Protein AF-A0A2H3E566-F1 (afdb_monomer)

InterPro domains:
  IPR056924 Tf2-1-like, SH3-like domain [PF24626] (1-44)

Structure (mmCIF, N/CA/C/O backbone):
data_AF-A0A2H3E566-F1
#
_entry.id   AF-A0A2H3E566-F1
#
loop_
_atom_site.group_PDB
_atom_site.id
_atom_site.type_symbol
_atom_site.label_atom_id
_atom_site.label_alt_id
_atom_site.label_comp_id
_atom_site.label_asym_id
_atom_site.label_entity_id
_atom_site.label_seq_id
_atom_site.pdbx_PDB_ins_code
_atom_site.Cartn_x
_atom_site.Cartn_y
_atom_site.Cartn_z
_atom_site.occupancy
_atom_site.B_iso_or_equiv
_atom_site.auth_seq_id
_atom_site.auth_comp_id
_atom_site.auth_asym_id
_atom_site.auth_atom_id
_atom_site.pdbx_PDB_model_num
ATOM 1 N N . LYS A 1 1 ? 21.839 -20.056 0.687 1.00 56.81 1 LYS A N 1
ATOM 2 C CA . LYS A 1 1 ? 20.891 -19.048 1.232 1.00 56.81 1 LYS A CA 1
ATOM 3 C C . LYS A 1 1 ? 19.934 -18.672 0.099 1.00 56.81 1 LYS A C 1
ATOM 5 O O . LYS A 1 1 ? 20.412 -18.192 -0.917 1.00 56.81 1 LYS A O 1
ATOM 10 N N . LYS A 1 2 ? 18.648 -19.040 0.186 1.00 60.84 2 LYS A N 1
ATOM 11 C CA . LYS A 1 2 ? 17.671 -18.928 -0.919 1.00 60.84 2 LYS A CA 1
ATOM 12 C C . LYS A 1 2 ? 17.222 -17.470 -1.081 1.00 60.84 2 LYS A C 1
ATOM 14 O O . LYS A 1 2 ? 16.890 -16.837 -0.083 1.00 60.84 2 LYS A O 1
ATOM 19 N N . LEU A 1 3 ? 17.228 -16.950 -2.307 1.00 77.75 3 LEU A N 1
ATOM 20 C CA . LEU A 1 3 ? 16.689 -15.628 -2.635 1.00 77.75 3 LEU A CA 1
ATOM 21 C C . LEU A 1 3 ? 15.176 -15.771 -2.813 1.00 77.75 3 LEU A C 1
ATOM 23 O O . LEU A 1 3 ? 14.712 -16.269 -3.835 1.00 77.75 3 LEU A O 1
ATOM 27 N N . LEU A 1 4 ? 14.422 -15.420 -1.775 1.00 78.38 4 LEU A N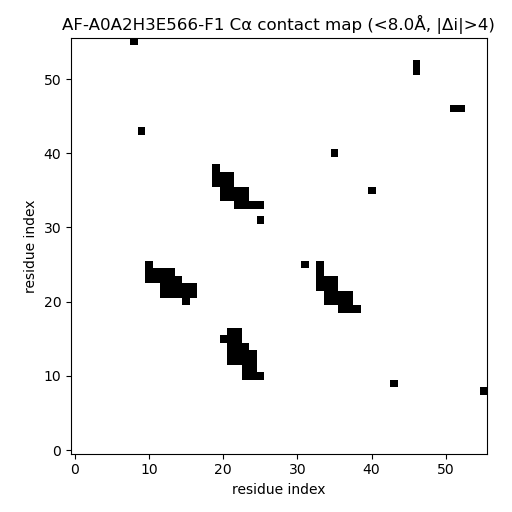 1
ATOM 28 C CA . LEU A 1 4 ? 12.965 -15.347 -1.840 1.00 78.38 4 LEU A CA 1
ATOM 29 C C . LEU A 1 4 ? 12.564 -13.928 -2.239 1.00 78.38 4 LEU A C 1
ATOM 31 O O . LEU A 1 4 ? 13.160 -12.957 -1.772 1.00 78.38 4 LEU A O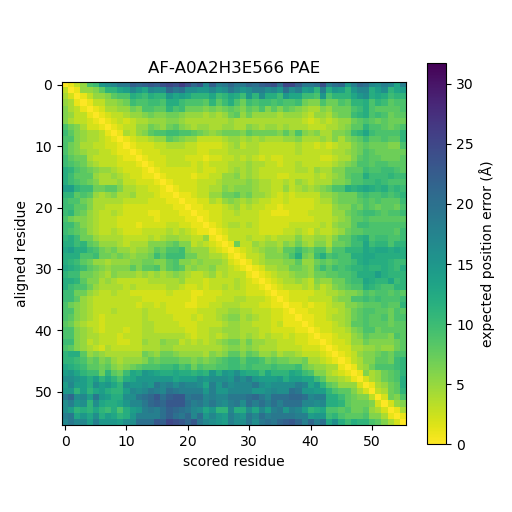 1
ATOM 35 N N . MET A 1 5 ? 11.550 -13.820 -3.092 1.00 75.56 5 MET A N 1
ATOM 36 C CA . MET A 1 5 ? 10.939 -12.538 -3.420 1.00 75.56 5 MET A CA 1
ATOM 37 C C . MET A 1 5 ? 10.208 -12.026 -2.174 1.00 75.56 5 MET A C 1
ATOM 39 O O . MET A 1 5 ? 9.344 -12.708 -1.633 1.00 75.56 5 MET A O 1
ATOM 43 N N . TRP A 1 6 ? 10.612 -10.859 -1.673 1.00 80.25 6 TRP A N 1
ATOM 44 C CA . TRP A 1 6 ? 9.976 -10.218 -0.512 1.00 80.25 6 TRP A CA 1
ATOM 45 C C . TRP A 1 6 ? 8.756 -9.384 -0.883 1.00 80.25 6 TRP A C 1
ATOM 47 O O . TRP A 1 6 ? 7.913 -9.124 -0.031 1.00 80.25 6 TRP A O 1
ATOM 57 N N . TYR A 1 7 ? 8.692 -8.947 -2.137 1.00 83.94 7 TYR A N 1
ATOM 58 C CA . TYR A 1 7 ? 7.603 -8.150 -2.671 1.00 83.94 7 TYR A CA 1
ATOM 59 C C . TYR A 1 7 ? 7.032 -8.866 -3.874 1.00 83.94 7 TYR A C 1
ATOM 61 O O . TYR A 1 7 ? 7.775 -9.409 -4.694 1.00 83.94 7 TYR A O 1
ATOM 69 N N . ASP A 1 8 ? 5.720 -8.822 -3.946 1.00 81.44 8 ASP A N 1
ATOM 70 C CA . ASP A 1 8 ? 4.929 -9.435 -4.984 1.00 81.44 8 ASP A CA 1
ATOM 71 C C . ASP A 1 8 ? 4.309 -8.322 -5.821 1.00 81.44 8 ASP A C 1
ATOM 73 O O . ASP A 1 8 ? 3.831 -7.353 -5.237 1.00 81.44 8 ASP A O 1
ATOM 77 N N . GLY A 1 9 ? 4.392 -8.454 -7.147 1.00 79.12 9 GLY A N 1
ATOM 78 C CA . GLY A 1 9 ? 3.682 -7.644 -8.138 1.00 79.12 9 GLY A CA 1
ATOM 79 C C . GLY A 1 9 ? 3.853 -6.109 -8.107 1.00 79.12 9 GLY A C 1
ATOM 80 O O . GLY A 1 9 ? 4.040 -5.463 -7.076 1.00 79.12 9 GLY A O 1
ATOM 81 N N . PRO A 1 10 ? 3.750 -5.439 -9.261 1.00 85.50 10 PRO A N 1
ATOM 82 C CA . PRO A 1 10 ? 3.264 -4.070 -9.292 1.00 85.50 10 PRO A CA 1
ATOM 83 C C . PRO A 1 10 ? 1.735 -4.092 -9.166 1.00 85.50 10 PRO A C 1
ATOM 85 O O . PRO A 1 10 ? 1.048 -4.662 -10.009 1.00 85.50 10 PRO A O 1
ATOM 88 N N . PHE A 1 11 ? 1.198 -3.447 -8.134 1.00 88.19 11 PHE A N 1
ATOM 89 C CA . PHE A 1 11 ? -0.244 -3.266 -7.987 1.00 88.19 11 PHE A CA 1
ATOM 90 C C . PHE A 1 11 ? -0.609 -1.796 -8.138 1.00 88.19 11 PHE A C 1
ATOM 92 O O . PHE A 1 11 ? 0.040 -0.914 -7.569 1.00 88.19 11 PHE A O 1
ATOM 99 N N . GLU A 1 12 ? -1.667 -1.538 -8.898 1.00 89.44 12 GLU A N 1
ATOM 100 C CA . GLU A 1 12 ? -2.208 -0.195 -9.059 1.00 89.44 12 GLU A CA 1
ATOM 101 C C . GLU A 1 12 ?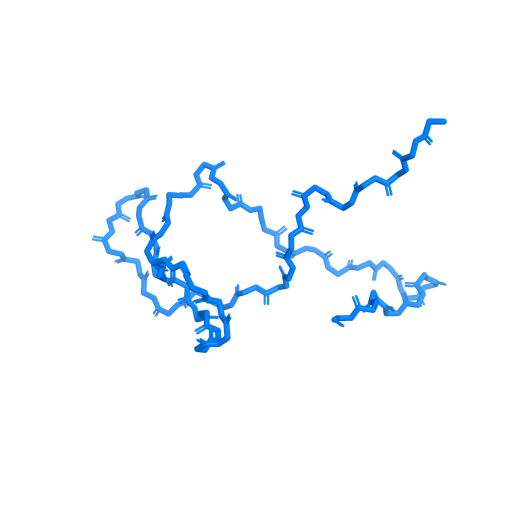 -3.057 0.177 -7.842 1.00 89.44 12 GLU A C 1
ATOM 103 O O . GLU A 1 12 ? -3.806 -0.643 -7.312 1.00 89.44 12 GLU A O 1
ATOM 108 N N . ILE A 1 13 ? -2.941 1.421 -7.381 1.00 90.56 13 ILE A N 1
ATOM 109 C CA . ILE A 1 13 ? -3.770 1.949 -6.295 1.00 90.56 13 ILE A CA 1
ATOM 110 C C . ILE A 1 13 ? -5.063 2.477 -6.915 1.00 90.56 13 ILE A C 1
ATOM 112 O O . ILE A 1 13 ? -5.034 3.460 -7.649 1.00 90.56 13 ILE A O 1
ATOM 116 N N . ILE A 1 14 ? -6.193 1.856 -6.582 1.00 92.50 14 ILE A N 1
ATOM 117 C CA . ILE A 1 14 ? -7.523 2.279 -7.037 1.00 92.50 14 ILE A CA 1
ATOM 118 C C . ILE A 1 14 ? -7.985 3.503 -6.247 1.00 92.50 14 ILE A C 1
ATOM 120 O O . ILE A 1 14 ? -8.453 4.487 -6.814 1.00 92.50 14 ILE A O 1
ATOM 124 N N . GLN A 1 15 ? -7.884 3.439 -4.917 1.00 92.31 15 GLN A N 1
ATOM 125 C CA . GLN A 1 15 ? -8.439 4.467 -4.042 1.00 92.31 15 GLN A CA 1
ATOM 126 C C . GLN A 1 15 ? -7.610 4.635 -2.771 1.00 92.31 15 GLN A C 1
ATOM 128 O O . GLN A 1 15 ? -7.111 3.672 -2.193 1.00 92.31 15 GLN A O 1
ATOM 133 N N . LYS A 1 16 ? -7.509 5.875 -2.289 1.00 93.38 16 LYS A N 1
ATOM 134 C CA . LYS A 1 16 ? -7.014 6.182 -0.947 1.00 93.38 16 LYS A CA 1
ATOM 135 C C . LYS A 1 16 ? -8.203 6.304 0.006 1.00 93.38 16 LYS A C 1
ATOM 137 O O . LYS A 1 16 ? -8.907 7.307 -0.018 1.00 93.38 16 LYS A O 1
ATOM 142 N N . LEU A 1 17 ? -8.415 5.285 0.834 1.00 91.62 17 LEU A N 1
ATOM 143 C CA . LEU A 1 17 ? -9.503 5.233 1.820 1.00 91.62 17 LEU A CA 1
ATOM 144 C C . LEU A 1 17 ? -9.196 6.065 3.073 1.00 91.62 17 LEU A C 1
ATOM 146 O O . LEU A 1 17 ? -10.103 6.504 3.771 1.00 91.62 17 LEU A O 1
ATOM 150 N N . GLY A 1 18 ? -7.916 6.287 3.374 1.00 92.56 18 GLY A N 1
ATOM 151 C CA . GLY A 1 18 ? -7.493 7.059 4.536 1.00 92.56 18 GLY A CA 1
ATOM 152 C C . GLY A 1 18 ? -6.043 7.524 4.434 1.00 92.56 18 GLY A C 1
ATOM 153 O O . GLY A 1 18 ? -5.386 7.298 3.419 1.00 92.56 18 GLY A O 1
ATOM 154 N N . PRO A 1 19 ? -5.493 8.156 5.482 1.00 92.38 19 PRO A N 1
ATOM 155 C CA . PRO A 1 19 ? -4.111 8.637 5.466 1.00 92.38 19 PRO A CA 1
ATOM 156 C C . PRO A 1 19 ? -3.104 7.502 5.228 1.00 92.38 19 PRO A C 1
ATOM 158 O O . PRO A 1 19 ? -2.126 7.691 4.503 1.00 92.38 19 PRO A O 1
ATOM 161 N N . VAL A 1 20 ? -3.392 6.319 5.779 1.00 92.56 20 VAL A N 1
ATOM 162 C CA . VAL A 1 20 ? -2.529 5.129 5.741 1.00 92.56 20 VAL A CA 1
ATOM 163 C C . VAL A 1 20 ? -3.148 3.937 5.011 1.00 92.56 20 VAL A C 1
ATOM 165 O O . VAL A 1 20 ? -2.477 2.925 4.851 1.00 92.56 20 VAL A O 1
ATOM 168 N N . THR A 1 21 ? -4.398 4.037 4.560 1.00 94.06 21 THR A N 1
ATOM 169 C CA . THR A 1 21 ? -5.158 2.900 4.022 1.00 94.06 21 THR A CA 1
ATOM 170 C C . THR A 1 21 ? -5.464 3.117 2.550 1.00 94.06 21 THR A C 1
ATOM 172 O O . THR A 1 21 ? -6.069 4.125 2.177 1.00 94.06 21 THR A O 1
ATOM 175 N N . TYR A 1 22 ? -5.062 2.156 1.726 1.00 93.38 22 TYR A N 1
ATOM 176 C CA . TYR A 1 22 ? -5.169 2.215 0.276 1.00 93.38 22 TYR A CA 1
ATOM 177 C C . TYR A 1 22 ? -5.816 0.940 -0.249 1.00 93.38 22 TYR A C 1
ATOM 179 O O . TYR A 1 22 ? -5.554 -0.154 0.245 1.00 93.38 22 TYR A O 1
ATOM 187 N N . GLN A 1 23 ? -6.662 1.095 -1.257 1.00 92.44 23 GLN A N 1
ATOM 188 C CA . GLN A 1 23 ? -7.229 0.003 -2.023 1.00 92.44 23 GLN A CA 1
ATOM 189 C C . GLN A 1 23 ? -6.362 -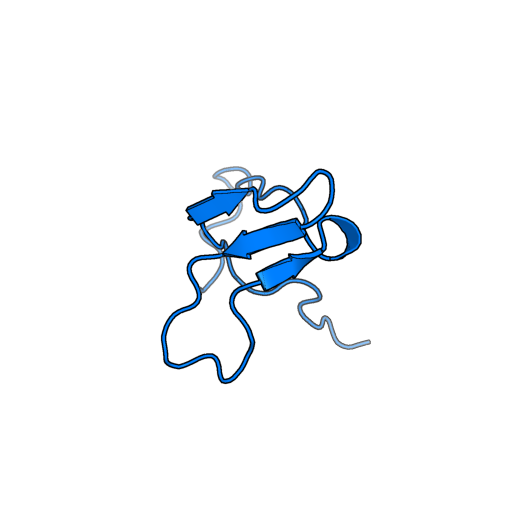0.234 -3.257 1.00 92.44 23 GLN A C 1
ATOM 191 O O . GLN A 1 23 ? -6.161 0.676 -4.061 1.00 92.44 23 GLN A O 1
ATOM 196 N N . LEU A 1 24 ? -5.863 -1.453 -3.403 1.00 92.12 24 LEU A N 1
ATOM 197 C CA . LEU A 1 24 ? -5.132 -1.945 -4.557 1.00 92.12 24 LEU A CA 1
ATOM 198 C C . LEU A 1 24 ? -6.054 -2.673 -5.533 1.00 92.12 24 LEU A C 1
ATOM 200 O O . LEU A 1 24 ? -7.022 -3.326 -5.139 1.00 92.12 24 LEU A O 1
ATOM 204 N N . GLN A 1 25 ? -5.689 -2.628 -6.807 1.00 90.50 25 GLN A N 1
ATOM 205 C CA . GLN A 1 25 ? -6.237 -3.492 -7.838 1.00 90.50 25 GLN A CA 1
ATOM 206 C C . GLN A 1 25 ? -5.584 -4.866 -7.732 1.00 90.50 25 GLN A C 1
ATOM 208 O O . GLN A 1 25 ? -4.566 -5.143 -8.365 1.00 90.50 25 GLN A O 1
ATOM 213 N N . LEU A 1 26 ? -6.169 -5.720 -6.896 1.00 87.75 26 LEU A N 1
ATOM 214 C CA . LEU A 1 26 ? -5.799 -7.126 -6.836 1.00 87.75 26 LEU A CA 1
ATOM 215 C C . LEU A 1 26 ? -6.635 -7.917 -7.852 1.00 87.75 26 LEU A C 1
ATOM 217 O O . LEU A 1 26 ? -7.859 -7.753 -7.882 1.00 87.75 26 LEU A O 1
ATOM 221 N N . PRO A 1 27 ? -6.014 -8.780 -8.674 1.00 8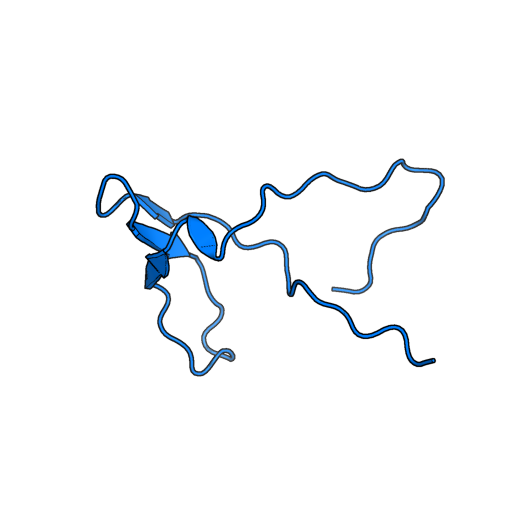4.50 27 PRO A N 1
ATOM 222 C CA . PRO A 1 27 ? -6.764 -9.707 -9.504 1.00 84.50 27 PRO A CA 1
ATOM 223 C C . PRO A 1 27 ? -7.541 -10.683 -8.616 1.00 84.50 27 PRO A C 1
ATOM 225 O O . PRO A 1 27 ? -7.073 -11.058 -7.544 1.00 84.50 27 PRO A O 1
ATOM 228 N N . ALA A 1 28 ? -8.702 -11.145 -9.086 1.00 81.50 28 ALA A N 1
ATOM 229 C CA . ALA A 1 28 ? -9.569 -12.063 -8.335 1.00 81.50 28 ALA A CA 1
ATOM 230 C C . ALA A 1 28 ? -8.892 -13.396 -7.952 1.00 81.50 28 ALA A C 1
ATOM 232 O O . ALA A 1 28 ? -9.375 -14.103 -7.073 1.00 81.50 28 ALA A O 1
ATOM 233 N N . SER A 1 29 ? -7.764 -13.730 -8.586 1.00 84.69 29 SER A N 1
ATOM 234 C CA . SER A 1 29 ? -6.915 -14.868 -8.220 1.00 84.69 29 SER A CA 1
ATOM 235 C C . SER A 1 29 ? -6.254 -14.714 -6.845 1.00 84.69 29 SER A C 1
ATOM 237 O O . SER A 1 29 ? -5.905 -15.715 -6.225 1.00 84.69 29 SER A O 1
ATOM 239 N N . TYR A 1 30 ? -6.066 -13.483 -6.357 1.00 83.25 30 TYR A N 1
ATOM 240 C CA . TYR A 1 30 ? -5.555 -13.239 -5.012 1.00 83.25 30 TYR A CA 1
ATOM 241 C C . TYR A 1 30 ? -6.708 -13.345 -4.020 1.00 83.25 30 TYR A C 1
ATOM 243 O O . TYR A 1 30 ? -7.565 -12.469 -3.945 1.00 83.25 30 TYR A O 1
ATOM 251 N N . CYS A 1 31 ? -6.691 -14.387 -3.191 1.00 81.00 31 CYS A N 1
ATOM 252 C CA . CYS A 1 31 ? -7.640 -14.576 -2.089 1.00 81.00 31 CYS A CA 1
ATOM 253 C C . CYS A 1 31 ? -7.394 -13.611 -0.904 1.00 81.00 31 CYS A C 1
ATOM 255 O O . CYS A 1 31 ? -7.575 -13.991 0.251 1.00 81.00 31 CYS A O 1
ATOM 257 N N . MET A 1 32 ? -6.928 -12.386 -1.163 1.00 84.69 32 MET A N 1
ATOM 258 C CA . MET A 1 32 ? -6.609 -11.375 -0.152 1.00 84.69 32 MET A CA 1
ATOM 259 C C . MET A 1 32 ? -7.462 -10.121 -0.332 1.00 84.69 32 MET A C 1
ATOM 261 O O . MET A 1 32 ? -7.957 -9.823 -1.417 1.00 84.69 32 MET A O 1
ATOM 265 N N . HIS A 1 33 ? -7.617 -9.358 0.749 1.00 87.75 33 HIS A N 1
ATOM 266 C CA . HIS A 1 33 ? -8.319 -8.082 0.700 1.00 87.75 33 HIS A CA 1
ATOM 267 C C . HIS A 1 33 ? -7.546 -7.069 -0.148 1.00 87.75 33 HIS A C 1
ATOM 269 O O . HIS A 1 33 ? -6.349 -6.865 0.042 1.00 87.75 33 HIS A O 1
ATOM 275 N N . SER A 1 34 ? -8.263 -6.370 -1.027 1.00 90.06 34 SER A N 1
ATOM 276 C CA . SER A 1 34 ? -7.727 -5.259 -1.820 1.00 90.06 34 SER A CA 1
ATOM 277 C C . SER A 1 34 ? -7.307 -4.065 -0.965 1.00 90.06 34 SER A C 1
ATOM 279 O O . SER A 1 34 ? -6.578 -3.204 -1.438 1.00 90.06 34 SER A O 1
ATOM 281 N N . ILE A 1 35 ? -7.737 -3.994 0.293 1.00 91.19 35 ILE A N 1
ATOM 282 C CA . ILE A 1 35 ? -7.450 -2.882 1.194 1.00 91.19 35 ILE A CA 1
ATOM 283 C C . ILE A 1 35 ? -6.242 -3.225 2.062 1.00 91.19 35 ILE A C 1
ATOM 285 O O . ILE A 1 35 ? -6.276 -4.175 2.842 1.00 91.19 35 ILE A O 1
ATOM 289 N N . VAL A 1 36 ? -5.191 -2.416 1.959 1.00 90.88 36 VAL A N 1
ATOM 290 C CA . VAL A 1 36 ? -3.920 -2.621 2.659 1.00 90.88 36 VAL A CA 1
ATOM 291 C C . VAL A 1 36 ? -3.374 -1.318 3.238 1.00 90.88 36 VAL A C 1
ATOM 293 O O . VAL A 1 36 ? -3.711 -0.210 2.810 1.00 90.88 36 VAL A O 1
ATOM 296 N N . ASN A 1 37 ? -2.516 -1.455 4.248 1.00 92.50 37 ASN A N 1
ATOM 297 C CA . ASN A 1 37 ? -1.837 -0.326 4.867 1.00 92.50 37 ASN A CA 1
ATOM 298 C C . ASN A 1 37 ? -0.591 0.071 4.058 1.00 92.50 37 ASN A C 1
ATOM 300 O O . ASN A 1 37 ? 0.155 -0.794 3.599 1.00 92.50 37 ASN A O 1
ATOM 304 N N . ILE A 1 38 ? -0.318 1.371 3.951 1.00 90.75 38 ILE A N 1
ATOM 305 C CA . ILE A 1 38 ? 0.873 1.922 3.292 1.00 90.75 38 ILE A CA 1
ATOM 306 C C . ILE A 1 38 ? 2.191 1.381 3.858 1.00 90.75 38 ILE A C 1
ATOM 308 O O . ILE A 1 38 ? 3.162 1.286 3.118 1.00 90.75 38 ILE A O 1
ATOM 312 N N . ALA A 1 39 ? 2.231 0.968 5.127 1.00 91.38 39 ALA A N 1
ATOM 313 C CA . ALA A 1 39 ? 3.404 0.343 5.736 1.00 91.38 39 ALA A CA 1
ATOM 314 C C . ALA A 1 39 ? 3.820 -0.966 5.039 1.00 91.38 39 ALA A C 1
ATOM 316 O O . ALA A 1 39 ? 4.983 -1.357 5.106 1.00 91.38 39 ALA A O 1
ATOM 317 N N . HIS A 1 40 ? 2.880 -1.642 4.371 1.00 88.19 40 HIS A N 1
ATOM 318 C CA . HIS A 1 40 ? 3.129 -2.877 3.623 1.00 88.19 40 HIS A CA 1
ATOM 319 C C . HIS A 1 40 ? 3.351 -2.617 2.127 1.00 88.19 40 HIS A C 1
ATOM 321 O O . HIS A 1 40 ? 3.654 -3.543 1.378 1.00 88.19 40 HIS A O 1
ATOM 327 N N . LEU A 1 41 ? 3.209 -1.367 1.681 1.00 88.94 41 LEU A N 1
ATOM 328 C CA . LEU A 1 41 ? 3.408 -0.976 0.295 1.00 88.94 41 LEU A CA 1
ATOM 329 C C . LEU A 1 41 ? 4.808 -0.418 0.099 1.00 88.94 41 LEU A C 1
ATOM 331 O O . LEU A 1 41 ? 5.324 0.356 0.903 1.00 88.94 41 LEU A O 1
ATOM 335 N N . LYS A 1 42 ? 5.407 -0.756 -1.039 1.00 87.75 42 LYS A N 1
ATOM 336 C CA . LYS A 1 42 ? 6.638 -0.127 -1.499 1.00 87.75 42 LYS A CA 1
ATOM 337 C C . LYS A 1 42 ? 6.395 0.473 -2.868 1.00 87.75 42 LYS A C 1
ATOM 339 O O . LYS A 1 42 ? 5.850 -0.191 -3.745 1.00 87.75 42 LYS A O 1
ATOM 344 N N . LYS A 1 43 ? 6.808 1.730 -3.053 1.00 87.38 43 LYS A N 1
ATOM 345 C CA . LYS A 1 43 ? 6.741 2.380 -4.364 1.00 87.38 43 LYS A CA 1
ATOM 346 C C . LYS A 1 43 ? 7.502 1.520 -5.371 1.00 87.38 43 LYS A C 1
ATOM 348 O O . LYS A 1 43 ? 8.677 1.213 -5.159 1.00 87.38 43 LYS A O 1
ATOM 353 N N . TYR A 1 44 ? 6.823 1.138 -6.446 1.00 86.44 44 TYR A N 1
ATOM 354 C CA . TYR A 1 44 ? 7.446 0.405 -7.532 1.00 86.44 44 TYR A CA 1
ATOM 355 C C . TYR A 1 44 ? 8.417 1.327 -8.275 1.00 86.44 44 TYR A C 1
ATOM 357 O O . TYR A 1 44 ? 8.030 2.390 -8.764 1.00 86.44 44 TYR A O 1
ATOM 365 N N . THR A 1 45 ? 9.680 0.914 -8.348 1.00 83.44 45 THR A N 1
ATOM 366 C CA . THR A 1 45 ? 10.701 1.554 -9.179 1.00 83.44 45 THR A CA 1
ATOM 367 C C . THR A 1 45 ? 11.108 0.547 -10.253 1.00 83.44 45 THR A C 1
ATOM 369 O O . THR A 1 45 ? 11.541 -0.556 -9.885 1.00 83.44 45 THR A O 1
ATOM 372 N N . PRO A 1 46 ? 10.957 0.881 -11.550 1.00 77.81 46 PRO A N 1
ATOM 373 C CA . PRO A 1 46 ? 11.372 -0.008 -12.625 1.00 77.81 46 PRO A CA 1
ATOM 374 C C . PRO A 1 46 ? 12.876 -0.268 -12.527 1.00 77.81 46 PRO A C 1
ATOM 376 O O . PRO A 1 46 ? 13.656 0.627 -12.192 1.00 77.81 46 PRO A O 1
ATOM 379 N N . SER A 1 47 ? 13.280 -1.513 -12.781 1.00 75.19 47 SER A N 1
ATOM 380 C CA . SER A 1 47 ? 14.700 -1.841 -12.891 1.00 75.19 47 SER A CA 1
ATOM 381 C C . SER A 1 47 ? 15.305 -1.114 -14.103 1.00 75.19 47 SER A C 1
ATOM 383 O O . SER A 1 47 ? 14.602 -0.922 -15.099 1.00 75.19 47 SER A O 1
ATOM 385 N N . PRO A 1 48 ? 16.586 -0.706 -14.041 1.00 78.38 48 PRO A N 1
ATOM 386 C CA . PRO A 1 48 ? 17.267 -0.138 -15.1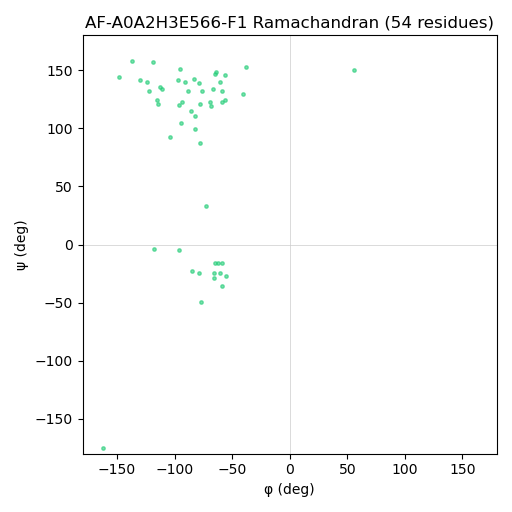96 1.00 78.38 48 PRO A CA 1
ATOM 387 C C . PRO A 1 48 ? 17.228 -1.112 -16.387 1.00 78.38 48 PRO A C 1
ATOM 389 O O . PRO A 1 48 ? 17.285 -2.325 -16.173 1.00 78.38 48 PRO A O 1
ATOM 392 N N . PRO A 1 49 ? 17.147 -0.595 -17.627 1.00 68.88 49 PRO A N 1
ATOM 393 C CA . PRO A 1 49 ? 16.852 -1.380 -18.831 1.00 68.88 49 PRO A CA 1
ATOM 394 C C . PRO A 1 49 ? 17.893 -2.463 -19.157 1.00 68.88 49 PRO A C 1
ATOM 396 O O . PRO A 1 49 ? 17.591 -3.377 -19.918 1.00 68.88 49 PRO A O 1
ATOM 399 N N . GLU A 1 50 ? 19.092 -2.399 -18.568 1.00 71.62 50 GLU A N 1
ATOM 400 C CA . GLU A 1 50 ? 20.118 -3.451 -18.669 1.00 71.62 50 GLU A CA 1
ATOM 401 C C . GLU A 1 50 ? 19.710 -4.766 -17.992 1.00 71.62 50 GLU A C 1
ATOM 403 O O . GLU A 1 50 ? 20.119 -5.844 -18.418 1.00 71.62 50 GLU A O 1
ATOM 408 N N . TYR A 1 51 ? 18.877 -4.702 -16.954 1.00 64.62 51 TYR A N 1
ATOM 409 C CA . TYR A 1 51 ? 18.409 -5.873 -16.224 1.00 64.62 51 TYR A CA 1
ATOM 410 C C . TYR A 1 51 ? 16.973 -6.134 -16.666 1.00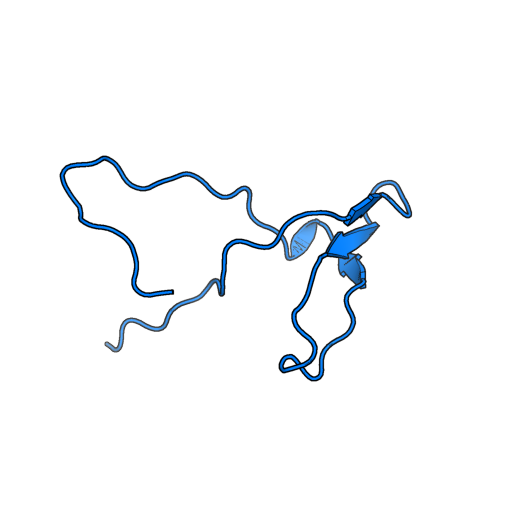 64.62 51 TYR A C 1
ATOM 412 O O . TYR A 1 51 ? 16.039 -5.526 -16.147 1.00 64.62 51 TYR A O 1
ATOM 420 N N . SER A 1 52 ? 16.833 -6.988 -17.681 1.00 60.09 52 SER A N 1
ATOM 421 C CA . SER A 1 52 ? 15.574 -7.371 -18.341 1.00 60.09 52 SER A CA 1
ATOM 422 C C . SER A 1 52 ? 14.363 -7.518 -17.398 1.00 60.09 52 SER A C 1
ATOM 424 O O . SER A 1 52 ? 14.506 -7.840 -16.217 1.00 60.09 52 SER A O 1
ATOM 426 N N . ASN A 1 53 ? 13.161 -7.304 -17.956 1.00 61.50 53 ASN A N 1
ATOM 427 C CA . ASN A 1 53 ? 11.867 -7.296 -17.260 1.00 61.50 53 ASN A CA 1
ATOM 428 C C . ASN A 1 53 ? 11.740 -8.404 -16.202 1.00 61.50 53 ASN A C 1
ATOM 430 O O . ASN A 1 53 ? 11.982 -9.578 -16.486 1.00 61.50 53 ASN A O 1
ATOM 434 N N . ARG A 1 54 ? 11.328 -8.029 -14.983 1.00 61.38 54 ARG A N 1
ATOM 435 C CA . ARG A 1 54 ? 11.028 -9.007 -13.930 1.00 61.38 54 ARG A CA 1
ATOM 436 C C . AR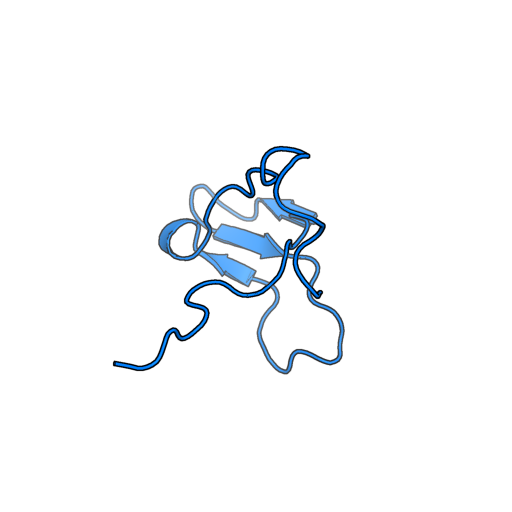G A 1 54 ? 9.928 -9.946 -14.441 1.00 61.38 54 ARG A C 1
ATOM 438 O O . ARG A 1 54 ? 8.937 -9.431 -14.964 1.00 61.38 54 ARG A O 1
ATOM 445 N N . PRO A 1 55 ? 10.080 -11.275 -14.302 1.00 56.94 55 PRO A N 1
ATOM 446 C CA . PRO A 1 55 ? 8.980 -12.184 -14.584 1.00 56.94 55 PRO A CA 1
ATOM 447 C C . PRO A 1 55 ? 7.819 -11.795 -13.663 1.00 56.94 55 PRO A C 1
ATOM 449 O O . PRO A 1 55 ? 8.015 -11.653 -12.454 1.00 56.94 55 PRO A O 1
ATOM 452 N N . THR A 1 56 ? 6.683 -11.487 -14.284 1.00 55.72 56 THR A N 1
ATOM 453 C CA . THR A 1 56 ? 5.426 -11.101 -13.628 1.00 55.72 56 THR A CA 1
ATOM 454 C C . THR A 1 56 ? 4.654 -12.338 -13.216 1.00 55.72 56 THR A C 1
ATOM 456 O O . THR A 1 56 ? 4.808 -13.377 -13.900 1.00 55.72 56 THR A O 1
#

Radius of gyration: 13.38 Å; Cα contacts (8 Å, |Δi|>4): 46; chains: 1; bounding box: 30×28×25 Å

Mean predicted aligned error: 7.01 Å

Foldseek 3Di:
DDDDDPDDDDWDFPDDPDPFWTFTPDDPVDPDGSIDGNVSDDDDDDDPVVPDDDDD

Secondary structure (DSSP, 8-state):
-----SS-----EEEE-SSSEEEE---TT--S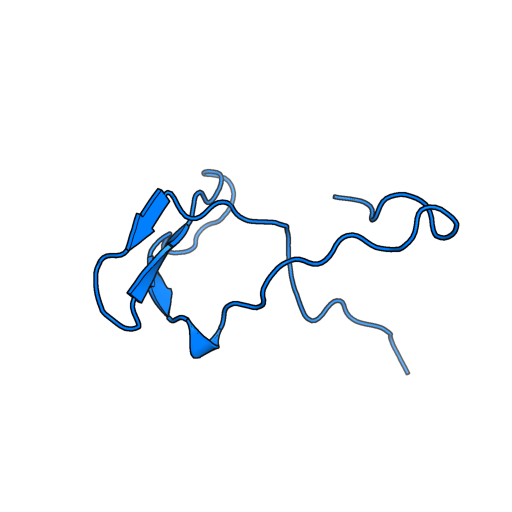-SEEEGGG-----PPPTTS-----

pLDDT: mean 82.39, std 10.97, range [55.72, 94.06]

Solvent-accessible surface area (backbone atoms only — not comparable to full-atom values): 4008 Å² total; per-residue (Å²): 135,86,88,72,83,89,73,77,82,91,67,52,76,74,44,76,81,49,100,54,34,34,29,39,59,64,60,88,85,53,94,62,78,41,66,44,50,51,91,80,57,73,89,86,71,82,68,62,85,89,56,66,81,76,89,127

Sequence (56 aa):
KKLLMWYDGPFEIIQKLGPVTYQLQLPASYCMHSIVNIAHLKKYTPSPPEYSNRPT

Organism: Armillaria gallica (NCBI:txid47427)

Nearest PDB structures (foldseek):
  7bt6-assembly1_M  TM=7.379E-01  e=5.205E+00  Saccharomyces cerevisiae S288C
  8z71-assembly1_O  TM=7.492E-01  e=9.582E+00  Saccharomyces cerevisiae S288C
  6olz-assembly1_AM  TM=5.068E-01  e=5.570E+00  Homo sapiens